Protein AF-A0A485KDG5-F1 (afdb_monomer_lite)

Secondary structure (DSSP, 8-state):
------TTTTHHHHHHHHHHTTEE-HHHHHTTT-----STTSS-------EEHHHHHHHEEEEEEE--SS--SS-EEEEEE------------PPPGGGGGSHHHHHHHHHHHHHHHHHHHH-SSHHHHHHHHHHHHTTS--

Structure (mmCIF, N/CA/C/O backbone):
data_AF-A0A485KDG5-F1
#
_entry.id   AF-A0A485KDG5-F1
#
loop_
_atom_site.group_PDB
_atom_site.id
_atom_site.type_symbol
_atom_site.label_atom_id
_atom_site.label_alt_id
_atom_site.label_comp_id
_atom_site.label_asym_id
_atom_site.label_entity_id
_atom_site.label_seq_id
_atom_site.pdbx_PDB_ins_code
_atom_site.Cartn_x
_atom_site.Cartn_y
_atom_site.Cartn_z
_atom_site.occupancy
_atom_site.B_iso_or_equiv
_atom_site.auth_seq_id
_atom_site.auth_comp_id
_atom_site.auth_asym_id
_atom_site.auth_atom_id
_atom_site.pdbx_PDB_model_num
ATOM 1 N N . MET A 1 1 ? 23.031 12.156 32.352 1.00 35.94 1 MET A N 1
ATOM 2 C CA . MET A 1 1 ? 22.071 11.042 32.225 1.00 35.94 1 MET A CA 1
ATOM 3 C C . MET A 1 1 ? 20.862 11.614 31.519 1.00 35.94 1 MET A C 1
ATOM 5 O O . MET A 1 1 ? 20.135 12.371 32.146 1.00 35.94 1 MET A O 1
ATOM 9 N N . ASP A 1 2 ? 20.724 11.365 30.218 1.00 37.44 2 ASP A N 1
ATOM 10 C CA . ASP A 1 2 ? 19.552 11.824 29.467 1.00 37.44 2 ASP A CA 1
ATOM 11 C C . ASP A 1 2 ? 18.325 11.001 29.878 1.00 37.44 2 ASP A C 1
ATOM 13 O O . ASP A 1 2 ? 18.416 9.768 29.929 1.00 37.44 2 ASP A O 1
ATOM 17 N N . PRO A 1 3 ? 17.190 11.644 30.201 1.00 46.84 3 PRO A N 1
ATOM 18 C CA . PRO A 1 3 ? 15.967 10.933 30.506 1.00 46.84 3 PRO A CA 1
ATOM 19 C C . PRO A 1 3 ? 15.476 10.274 29.221 1.00 46.84 3 PRO A C 1
ATOM 21 O O . PRO A 1 3 ? 15.467 10.881 28.152 1.00 46.84 3 PRO A O 1
ATOM 24 N N . ALA A 1 4 ? 15.100 9.006 29.339 1.00 46.41 4 ALA A N 1
ATOM 25 C CA . ALA A 1 4 ? 14.593 8.184 28.259 1.00 46.41 4 ALA A CA 1
ATOM 26 C C . ALA A 1 4 ? 13.577 8.958 27.406 1.00 46.41 4 ALA A C 1
ATOM 28 O O . ALA A 1 4 ? 12.457 9.226 27.843 1.00 46.41 4 ALA A O 1
ATOM 29 N N . SER A 1 5 ? 13.965 9.288 26.172 1.00 43.19 5 SER A N 1
ATOM 30 C CA . SER A 1 5 ? 13.030 9.674 25.128 1.00 43.19 5 SER A CA 1
ATOM 31 C C . SER A 1 5 ? 12.072 8.500 24.945 1.00 43.19 5 SER A C 1
ATOM 33 O O . SER A 1 5 ? 12.407 7.487 24.326 1.00 43.19 5 SER A O 1
ATOM 35 N N . SER A 1 6 ? 10.901 8.587 25.566 1.00 47.59 6 SER A N 1
ATOM 36 C CA . SER A 1 6 ? 9.846 7.603 25.395 1.00 47.59 6 SER A CA 1
ATOM 37 C C . SER A 1 6 ? 9.444 7.626 23.923 1.00 47.59 6 SER A C 1
ATOM 39 O O . SER A 1 6 ? 8.716 8.506 23.476 1.00 47.59 6 SER A O 1
ATOM 41 N N . HIS A 1 7 ? 9.933 6.663 23.144 1.00 55.53 7 HIS A N 1
ATOM 42 C CA . HIS A 1 7 ? 9.607 6.487 21.724 1.00 55.53 7 HIS A CA 1
ATOM 43 C C . HIS A 1 7 ? 8.125 6.114 21.471 1.00 55.53 7 HIS A C 1
ATOM 45 O O . HIS A 1 7 ? 7.786 5.659 20.383 1.00 55.53 7 HIS A O 1
ATOM 51 N N . HIS A 1 8 ? 7.245 6.279 22.465 1.00 56.59 8 HIS A N 1
ATOM 52 C CA . HIS A 1 8 ? 5.832 5.896 22.423 1.00 56.59 8 HIS A CA 1
ATOM 53 C C . HIS A 1 8 ? 4.867 7.066 22.654 1.00 56.59 8 HIS A C 1
ATOM 55 O O . HIS A 1 8 ? 3.655 6.859 22.582 1.00 56.59 8 HIS A O 1
ATOM 61 N N . THR A 1 9 ? 5.366 8.279 22.910 1.00 67.00 9 THR A N 1
ATOM 62 C CA . THR A 1 9 ? 4.518 9.466 23.079 1.00 67.00 9 THR A CA 1
ATOM 63 C C . THR A 1 9 ? 3.794 9.746 21.756 1.00 67.00 9 THR A C 1
ATOM 65 O O . THR A 1 9 ? 4.433 10.083 20.764 1.00 67.00 9 THR A O 1
ATOM 68 N N . GLY A 1 10 ? 2.481 9.506 21.715 1.00 80.19 10 GLY A N 1
ATOM 69 C CA . GLY A 1 10 ? 1.636 9.642 20.518 1.00 80.19 10 GLY A CA 1
ATOM 70 C C . GLY A 1 10 ? 1.152 8.325 19.899 1.00 80.19 10 GLY A C 1
ATOM 71 O O . GLY A 1 10 ? 0.307 8.350 19.006 1.00 80.19 10 GLY A O 1
ATOM 72 N N . ARG A 1 11 ? 1.614 7.152 20.366 1.00 85.44 11 ARG A N 1
ATOM 73 C CA . ARG A 1 11 ? 1.113 5.863 19.846 1.00 85.44 11 ARG A CA 1
ATOM 74 C C . ARG A 1 11 ? -0.367 5.668 20.162 1.00 85.44 11 ARG A C 1
ATOM 76 O O . ARG A 1 11 ? -1.118 5.274 19.280 1.00 85.44 11 ARG A O 1
ATOM 83 N N . GLU A 1 12 ? -0.771 5.910 21.403 1.00 89.31 12 GLU A N 1
ATOM 84 C CA . GLU A 1 12 ? -2.160 5.721 21.840 1.00 89.31 12 GLU A CA 1
ATOM 85 C C . GLU A 1 12 ? -3.108 6.681 21.120 1.00 89.31 12 GLU A C 1
ATOM 87 O O . GLU A 1 12 ? -4.133 6.253 20.601 1.00 89.31 12 GLU A O 1
ATOM 92 N N . GLU A 1 13 ? -2.715 7.949 20.996 1.00 91.25 13 GLU A N 1
ATOM 93 C CA . GLU A 1 13 ? -3.459 8.972 20.255 1.00 91.25 13 GLU A CA 1
ATOM 94 C C . GLU A 1 13 ? -3.590 8.614 18.772 1.00 91.25 13 GLU A C 1
ATOM 96 O O . GLU A 1 13 ? -4.681 8.684 18.212 1.00 91.25 13 GLU A O 1
ATOM 101 N N . CYS A 1 14 ? -2.501 8.159 18.143 1.00 89.50 14 CYS A N 1
ATOM 102 C CA . CYS A 1 14 ? -2.519 7.691 16.761 1.00 89.50 14 CYS A CA 1
ATOM 103 C C . CYS A 1 14 ? -3.449 6.481 16.593 1.00 89.50 14 CYS A C 1
ATOM 105 O O . CYS A 1 14 ? -4.279 6.466 15.690 1.00 89.50 14 CYS A O 1
ATOM 107 N N . MET A 1 15 ? -3.378 5.494 17.491 1.00 90.44 15 MET A N 1
ATOM 108 C CA . MET A 1 15 ? -4.274 4.334 17.448 1.00 90.44 15 MET A CA 1
ATOM 109 C C . MET A 1 15 ? -5.738 4.739 17.640 1.00 90.44 15 MET A C 1
ATOM 111 O O . MET A 1 15 ? -6.600 4.233 16.926 1.00 90.44 15 MET A O 1
ATOM 115 N N . ALA A 1 16 ? -6.027 5.663 18.558 1.00 92.69 16 ALA A N 1
ATOM 116 C CA . ALA A 1 16 ? -7.372 6.195 18.754 1.00 92.69 16 ALA A CA 1
ATOM 117 C C . ALA A 1 16 ? -7.873 6.928 17.500 1.00 92.69 16 ALA A C 1
ATOM 119 O O . ALA A 1 16 ? -9.010 6.728 17.080 1.00 92.69 16 ALA A O 1
ATOM 120 N N . TRP A 1 17 ? -7.013 7.725 16.863 1.00 94.50 17 TRP A N 1
ATOM 121 C CA . TRP A 1 17 ? -7.332 8.423 15.622 1.00 94.50 17 TRP A CA 1
ATOM 122 C C . TRP A 1 17 ? -7.620 7.455 14.467 1.00 94.50 17 TRP A C 1
ATOM 124 O O . TRP A 1 17 ? -8.650 7.587 13.812 1.00 94.50 17 TRP A O 1
ATOM 134 N N . LEU A 1 18 ? -6.777 6.439 14.262 1.00 93.94 18 LEU A N 1
ATOM 135 C CA . LEU A 1 18 ? -6.994 5.413 13.237 1.00 93.94 18 LEU A CA 1
ATOM 136 C C . LEU A 1 18 ? -8.276 4.609 13.487 1.00 93.94 18 LEU A C 1
ATOM 138 O O . LEU A 1 18 ? -9.025 4.339 12.550 1.00 93.94 18 LEU A O 1
ATOM 142 N N . ASN A 1 19 ? -8.562 4.280 14.748 1.00 93.56 19 ASN A N 1
ATOM 143 C CA . ASN A 1 19 ? -9.790 3.586 15.119 1.00 93.56 19 ASN A CA 1
ATOM 144 C C . ASN A 1 19 ? -11.033 4.448 14.838 1.00 93.56 19 ASN A C 1
ATOM 146 O O . ASN A 1 19 ? -12.021 3.951 14.308 1.00 93.56 19 ASN A O 1
ATOM 150 N N . ASN A 1 20 ? -10.965 5.754 15.113 1.00 95.69 20 ASN A N 1
ATOM 151 C CA . ASN A 1 20 ? -12.044 6.692 14.793 1.00 95.69 20 ASN A CA 1
ATOM 152 C C . ASN A 1 20 ? -12.260 6.863 13.282 1.00 95.69 20 ASN A C 1
ATOM 154 O O . ASN A 1 20 ? -13.383 7.118 12.856 1.00 95.69 20 ASN A O 1
ATOM 158 N N . LEU A 1 21 ? -11.209 6.713 12.470 1.00 95.38 21 LEU A N 1
ATOM 159 C CA . LEU A 1 21 ? -11.324 6.671 11.009 1.00 95.38 21 LEU A CA 1
ATOM 160 C C . LEU A 1 21 ? -11.916 5.349 10.491 1.00 95.38 21 LEU A C 1
ATOM 162 O O . LEU A 1 21 ? -12.248 5.265 9.311 1.00 95.38 21 LEU A O 1
ATOM 166 N N . GLY A 1 22 ? -12.041 4.322 11.340 1.00 95.81 22 GLY A N 1
ATOM 167 C CA . GLY A 1 22 ? -12.549 3.007 10.945 1.00 95.81 22 GLY A CA 1
ATOM 168 C C . GLY A 1 22 ? -11.632 2.280 9.961 1.00 95.81 22 GLY A C 1
ATOM 169 O O . GLY A 1 22 ? -12.108 1.486 9.147 1.00 95.81 22 GLY A O 1
ATOM 170 N N . VAL A 1 23 ? -10.328 2.575 9.997 1.00 97.12 23 VAL A N 1
ATOM 171 C CA . VAL A 1 23 ? -9.337 1.952 9.115 1.00 97.12 23 VAL A CA 1
ATOM 172 C C . VAL A 1 23 ? -8.549 0.871 9.840 1.00 97.12 23 VAL A C 1
ATOM 174 O O . VAL A 1 23 ? -8.232 0.975 11.025 1.00 97.12 23 VAL A O 1
ATOM 177 N N . VAL A 1 24 ? -8.193 -0.168 9.098 1.00 96.12 24 VAL A N 1
ATOM 178 C CA . VAL A 1 24 ? -7.437 -1.319 9.580 1.00 96.12 24 VAL A CA 1
ATOM 179 C C . VAL A 1 24 ? -6.169 -1.514 8.762 1.00 96.12 24 VAL A C 1
ATOM 181 O O . VAL A 1 24 ? -6.050 -1.012 7.649 1.00 96.12 24 VAL A O 1
ATOM 184 N N . ASP A 1 25 ? -5.217 -2.260 9.320 1.00 96.38 25 ASP A N 1
ATOM 185 C CA . ASP A 1 25 ? -4.007 -2.720 8.634 1.00 96.38 25 ASP A CA 1
ATOM 186 C C . ASP A 1 25 ? -4.241 -4.147 8.097 1.00 96.38 25 ASP A C 1
ATOM 188 O O . ASP A 1 25 ? -4.179 -5.104 8.883 1.00 96.38 25 ASP A O 1
ATOM 192 N N . PRO A 1 26 ? -4.499 -4.324 6.783 1.00 96.81 26 PRO A N 1
ATOM 193 C CA . PRO A 1 26 ? -4.774 -5.633 6.193 1.00 96.81 26 PRO A CA 1
ATOM 194 C C . PRO A 1 26 ? -3.637 -6.627 6.404 1.00 96.81 26 PRO A C 1
ATOM 196 O O . PRO A 1 26 ? -3.879 -7.805 6.668 1.00 96.81 26 PRO A O 1
ATOM 199 N N . TRP A 1 27 ? -2.387 -6.154 6.325 1.00 97.44 27 TRP A N 1
ATOM 200 C CA . TRP A 1 27 ? -1.226 -7.022 6.466 1.00 97.44 27 TRP A CA 1
ATOM 201 C C . TRP A 1 27 ? -1.146 -7.593 7.874 1.00 97.44 27 TRP A C 1
ATOM 203 O O . TRP A 1 27 ? -0.927 -8.790 8.022 1.00 97.44 27 TRP A O 1
ATOM 213 N N . ARG A 1 28 ? -1.368 -6.772 8.912 1.00 96.31 28 ARG A N 1
ATOM 214 C CA . ARG A 1 28 ? -1.357 -7.253 10.304 1.00 96.31 28 ARG A CA 1
ATOM 215 C C . ARG A 1 28 ? -2.519 -8.195 10.597 1.00 96.31 28 ARG A C 1
ATOM 217 O O . ARG A 1 28 ? -2.334 -9.117 11.383 1.00 96.31 28 ARG A O 1
ATOM 224 N N . ILE A 1 29 ? -3.690 -7.980 10.000 1.00 94.88 29 ILE A N 1
ATOM 225 C CA . ILE A 1 29 ? -4.826 -8.897 10.170 1.00 94.88 29 ILE A CA 1
ATOM 226 C C . ILE A 1 29 ? -4.485 -10.275 9.593 1.00 94.88 29 ILE A C 1
ATOM 228 O O . ILE A 1 29 ? -4.662 -11.279 10.280 1.00 94.88 29 ILE A O 1
ATOM 232 N N . HIS A 1 30 ? -3.950 -10.325 8.370 1.00 95.25 30 HIS A N 1
ATOM 233 C CA . HIS A 1 30 ? -3.584 -11.585 7.718 1.00 95.25 30 HIS A CA 1
ATOM 234 C C . HIS A 1 30 ? -2.357 -12.244 8.383 1.00 95.25 30 HIS A C 1
ATOM 236 O O . HIS A 1 30 ? -2.352 -13.445 8.633 1.00 95.25 30 HIS A O 1
ATOM 242 N N . HIS A 1 31 ? -1.357 -11.454 8.779 1.00 95.38 31 HIS A N 1
ATOM 243 C CA . HIS A 1 31 ? -0.084 -11.911 9.345 1.00 95.38 31 HIS A CA 1
ATOM 244 C C . HIS A 1 31 ? 0.047 -11.511 10.823 1.00 95.38 31 HIS A C 1
ATOM 246 O O . HIS A 1 31 ? 0.953 -10.774 11.229 1.00 95.38 31 HIS A O 1
ATOM 252 N N . SER A 1 32 ? -0.895 -11.969 11.653 1.00 95.19 32 SER A N 1
ATOM 253 C CA . SER A 1 32 ? -1.033 -11.496 13.041 1.00 95.19 32 SER A CA 1
ATOM 254 C C . SER A 1 32 ? 0.231 -11.664 13.890 1.00 95.19 32 SER A C 1
ATOM 256 O O . SER A 1 32 ? 0.558 -10.765 14.668 1.00 95.19 32 SER A O 1
ATOM 258 N N . GLN A 1 33 ? 0.980 -12.750 13.687 1.00 95.50 33 GLN A N 1
ATOM 259 C CA . GLN A 1 33 ? 2.172 -13.088 14.474 1.00 95.50 33 GLN A CA 1
ATOM 260 C C . GLN A 1 33 ? 3.491 -12.705 13.798 1.00 95.50 33 GLN A C 1
ATOM 262 O O . GLN A 1 33 ? 4.538 -12.696 14.450 1.00 95.50 33 GLN A O 1
ATOM 267 N N . ASP A 1 34 ? 3.459 -12.341 12.518 1.00 94.81 34 ASP A N 1
ATOM 268 C CA . ASP A 1 34 ? 4.691 -12.153 11.767 1.00 94.81 34 ASP A CA 1
ATOM 269 C C . ASP A 1 34 ? 5.306 -10.781 12.033 1.00 94.81 34 ASP A C 1
ATOM 271 O O . ASP A 1 34 ? 4.642 -9.773 12.327 1.00 94.81 34 ASP A O 1
ATOM 275 N N . ARG A 1 35 ? 6.630 -10.734 11.902 1.00 93.56 35 ARG A N 1
ATOM 276 C CA . ARG A 1 35 ? 7.402 -9.496 11.946 1.00 93.56 35 ARG A CA 1
ATOM 277 C C . ARG A 1 35 ? 7.923 -9.194 10.555 1.00 93.56 35 ARG A C 1
ATOM 279 O O . ARG A 1 35 ? 8.594 -10.016 9.945 1.00 93.56 35 ARG A O 1
ATOM 286 N N . VAL A 1 36 ? 7.653 -7.980 10.100 1.00 94.50 36 VAL A N 1
ATOM 287 C CA . VAL A 1 36 ? 8.210 -7.419 8.873 1.00 94.50 36 VAL A CA 1
ATOM 288 C C . VAL A 1 36 ? 8.792 -6.052 9.191 1.00 94.50 36 VAL A C 1
ATOM 290 O O . VAL A 1 36 ? 8.267 -5.335 10.045 1.00 94.50 36 VAL A O 1
ATOM 293 N N . PHE A 1 37 ? 9.890 -5.702 8.530 1.00 94.50 37 PHE A N 1
ATOM 294 C CA . PHE A 1 37 ? 10.580 -4.435 8.726 1.00 94.50 37 PHE A CA 1
ATOM 295 C C . PHE A 1 37 ? 10.745 -3.756 7.378 1.00 94.50 37 PHE A C 1
ATOM 297 O O . PHE A 1 37 ? 11.504 -4.225 6.536 1.00 94.50 37 PHE A O 1
ATOM 304 N N . SER A 1 38 ? 10.033 -2.653 7.183 1.00 93.88 38 SER A N 1
ATOM 305 C CA . SER A 1 38 ? 10.038 -1.922 5.919 1.00 93.88 38 SER A CA 1
ATOM 306 C C . SER A 1 38 ? 11.050 -0.774 5.892 1.00 93.88 38 SER A C 1
ATOM 308 O O . SER A 1 38 ? 11.383 -0.294 4.820 1.00 93.88 38 SER A O 1
ATOM 310 N N . SER A 1 39 ? 11.583 -0.374 7.053 1.00 92.19 39 SER A N 1
ATOM 311 C CA . SER A 1 39 ? 12.579 0.698 7.176 1.00 92.19 39 SER A CA 1
ATOM 312 C C . SER A 1 39 ? 13.939 0.350 6.535 1.00 92.19 39 SER A C 1
ATOM 314 O O . SER A 1 39 ? 14.323 -0.825 6.582 1.00 92.19 39 SER A O 1
ATOM 316 N N . PRO A 1 40 ? 14.765 1.347 6.157 1.00 87.38 40 PRO A N 1
ATOM 317 C CA . PRO A 1 40 ? 16.089 1.131 5.550 1.00 87.38 40 PRO A CA 1
ATOM 318 C C . PRO A 1 40 ? 17.052 0.298 6.366 1.00 87.38 40 PRO A C 1
ATOM 320 O O . PRO A 1 40 ? 17.820 -0.500 5.837 1.00 87.38 40 PRO A O 1
ATOM 323 N N . LYS A 1 41 ? 16.985 0.442 7.686 1.00 86.50 41 LYS A N 1
ATOM 324 C CA . LYS A 1 41 ? 17.854 -0.289 8.611 1.00 86.50 41 LYS A CA 1
ATOM 325 C C . LYS A 1 41 ? 17.248 -1.616 9.071 1.00 86.50 41 LYS A C 1
ATOM 327 O O . LYS A 1 41 ? 17.771 -2.218 10.001 1.00 86.50 41 LYS A O 1
ATOM 332 N N . GLY A 1 42 ? 16.120 -2.035 8.488 1.00 84.44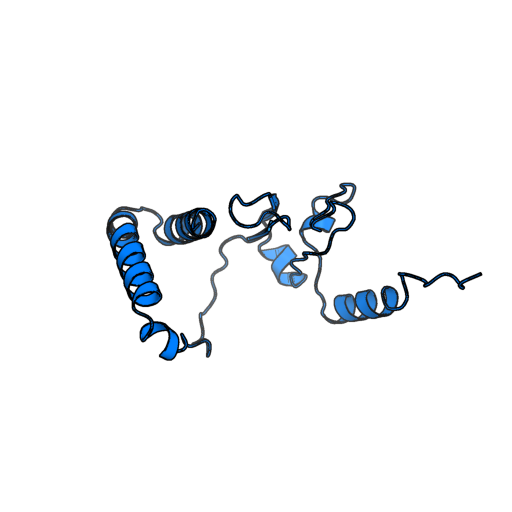 42 GLY A N 1
ATOM 333 C CA . GLY A 1 42 ? 15.433 -3.282 8.836 1.00 84.44 42 GLY A CA 1
ATOM 334 C C . GLY A 1 42 ? 15.005 -3.365 10.303 1.00 84.44 42 GLY A C 1
ATOM 335 O O . GLY A 1 42 ? 14.920 -4.457 10.850 1.00 84.44 42 GLY A O 1
ATOM 336 N N . LYS A 1 43 ? 14.774 -2.220 10.959 1.00 88.88 43 LYS A N 1
ATOM 337 C CA . LYS A 1 43 ? 14.497 -2.156 12.401 1.00 88.88 43 LYS A CA 1
ATOM 338 C C . LYS A 1 43 ? 13.017 -1.968 12.718 1.00 88.88 43 LYS A C 1
ATOM 340 O O . LYS A 1 43 ? 12.540 -2.465 13.735 1.00 88.88 43 LYS A O 1
ATOM 345 N N . TYR A 1 44 ? 12.293 -1.251 11.863 1.00 90.06 44 TYR A N 1
ATOM 346 C CA . TYR A 1 44 ? 10.898 -0.891 12.095 1.00 90.06 44 TYR A CA 1
ATOM 347 C C . TYR A 1 44 ? 10.042 -1.158 10.858 1.00 90.06 44 TYR A C 1
ATOM 349 O O . TYR A 1 44 ? 10.528 -1.147 9.726 1.00 90.06 44 TYR A O 1
ATOM 357 N N . ARG A 1 45 ? 8.746 -1.370 11.086 1.00 94.19 45 ARG A N 1
ATOM 358 C CA . ARG A 1 45 ? 7.716 -1.308 10.049 1.00 94.19 45 ARG A CA 1
ATOM 359 C C . ARG A 1 45 ? 7.154 0.104 10.024 1.00 94.19 45 ARG A C 1
ATOM 361 O O . ARG A 1 45 ? 6.536 0.516 11.006 1.00 94.19 45 ARG A O 1
ATOM 368 N N . LEU A 1 46 ? 7.420 0.828 8.948 1.00 92.19 46 LEU A N 1
ATOM 369 C CA . LEU A 1 46 ? 7.073 2.242 8.790 1.00 92.19 46 LEU A CA 1
ATOM 370 C C . LEU A 1 46 ? 6.068 2.478 7.661 1.00 92.19 46 LEU A C 1
ATOM 372 O O . LEU A 1 46 ? 5.351 3.469 7.693 1.00 92.19 46 LEU A O 1
ATOM 376 N N . ASP A 1 47 ? 5.987 1.556 6.707 1.00 94.19 47 ASP A N 1
ATOM 377 C CA . ASP A 1 47 ? 5.211 1.718 5.484 1.00 94.19 47 ASP A CA 1
ATOM 378 C C . ASP A 1 47 ? 3.912 0.924 5.622 1.00 94.19 47 ASP A C 1
ATOM 380 O O . ASP A 1 47 ? 3.929 -0.307 5.628 1.00 94.19 47 ASP A O 1
ATOM 384 N N . TYR A 1 48 ? 2.788 1.619 5.790 1.00 94.94 48 TYR A N 1
ATOM 385 C CA . TYR A 1 48 ? 1.469 1.026 6.020 1.00 94.94 48 TYR A CA 1
ATOM 386 C C . TYR A 1 48 ? 0.528 1.387 4.875 1.00 94.94 48 TYR A C 1
ATOM 388 O O . TYR A 1 48 ? 0.549 2.504 4.371 1.00 94.94 48 TYR A O 1
ATOM 396 N N . ILE A 1 49 ? -0.330 0.442 4.500 1.00 96.69 49 ILE A N 1
ATOM 397 C CA . ILE A 1 49 ? -1.525 0.708 3.698 1.00 96.69 49 ILE A CA 1
ATOM 398 C C . ILE A 1 49 ? -2.687 0.402 4.626 1.00 96.69 49 ILE A C 1
ATOM 400 O O . ILE A 1 49 ? -2.821 -0.734 5.078 1.00 96.69 49 ILE A O 1
ATOM 404 N N . LEU A 1 50 ? -3.467 1.428 4.951 1.00 96.81 50 LEU A N 1
ATOM 405 C CA . LEU A 1 50 ? -4.649 1.297 5.789 1.00 96.81 50 LEU A CA 1
ATOM 406 C C . LEU A 1 50 ? -5.886 1.325 4.899 1.00 96.81 50 LEU A C 1
ATOM 408 O O . LEU A 1 50 ? -5.944 2.092 3.939 1.00 96.81 50 LEU A O 1
ATOM 412 N N . VAL A 1 51 ? -6.849 0.468 5.209 1.00 95.62 51 VAL A N 1
ATOM 413 C CA . VAL A 1 51 ? -8.063 0.266 4.410 1.00 95.62 51 VAL A CA 1
ATOM 414 C C . VAL A 1 51 ? -9.260 0.396 5.336 1.00 95.62 51 VAL A C 1
ATOM 416 O O . VAL A 1 51 ? -9.175 -0.036 6.484 1.00 95.62 51 VAL A O 1
ATOM 419 N N . ASP A 1 52 ? -10.361 0.989 4.879 1.00 95.50 52 ASP A N 1
ATOM 420 C CA . ASP A 1 52 ? -11.581 1.021 5.682 1.00 95.50 52 ASP A CA 1
ATOM 421 C C . ASP A 1 52 ? -12.091 -0.402 5.958 1.00 95.50 52 ASP A C 1
ATOM 423 O O . ASP A 1 52 ? -11.979 -1.315 5.134 1.00 95.50 52 ASP A O 1
ATOM 427 N N . GLU A 1 53 ? -12.627 -0.611 7.157 1.00 94.62 53 GLU A N 1
ATOM 428 C CA . GLU A 1 53 ? -13.077 -1.927 7.608 1.00 94.62 53 GLU A CA 1
ATOM 429 C C . GLU A 1 53 ? -14.148 -2.557 6.682 1.00 94.62 53 GLU A C 1
ATOM 431 O O . GLU A 1 53 ? -14.042 -3.756 6.386 1.00 94.62 53 GLU A O 1
ATOM 436 N N . PRO A 1 54 ? -15.158 -1.817 6.168 1.00 94.06 54 PRO A N 1
ATOM 437 C CA . PRO A 1 54 ? -16.095 -2.356 5.182 1.00 94.06 54 PRO A CA 1
ATOM 438 C C . PRO A 1 54 ? -15.429 -2.855 3.892 1.00 94.06 54 PRO A C 1
ATOM 440 O O . PRO A 1 54 ? -15.709 -3.979 3.469 1.00 94.06 54 PRO A O 1
ATOM 443 N N . LEU A 1 55 ? -14.537 -2.069 3.286 1.00 92.69 55 LEU A N 1
ATOM 444 C CA . LEU A 1 55 ? -13.832 -2.429 2.055 1.00 92.69 55 LEU A CA 1
ATOM 445 C C . LEU A 1 55 ? -12.911 -3.627 2.262 1.00 92.69 55 LEU A C 1
ATOM 447 O O . LEU A 1 55 ? -12.876 -4.522 1.411 1.00 92.69 55 LEU A O 1
ATOM 451 N N . MET A 1 56 ? -12.219 -3.678 3.404 1.00 94.19 56 MET A N 1
ATOM 452 C CA . MET A 1 56 ? -11.407 -4.825 3.805 1.00 94.19 56 MET A CA 1
ATOM 453 C C . MET A 1 56 ? -12.256 -6.101 3.825 1.00 94.19 56 MET A C 1
ATOM 455 O O . MET A 1 56 ? -11.903 -7.085 3.182 1.00 94.19 56 MET A O 1
ATOM 459 N N . ARG A 1 57 ? -13.413 -6.092 4.499 1.00 93.31 57 ARG A N 1
ATOM 460 C CA . ARG A 1 57 ? -14.297 -7.270 4.547 1.00 93.31 57 ARG A CA 1
ATOM 461 C C . ARG A 1 57 ? -14.853 -7.671 3.185 1.00 93.31 57 ARG A C 1
ATOM 463 O O . ARG A 1 57 ? -15.039 -8.858 2.942 1.00 93.31 57 ARG A O 1
ATOM 470 N N . ALA A 1 58 ? -15.175 -6.697 2.339 1.00 93.00 58 ALA A N 1
ATOM 471 C CA . ALA A 1 58 ? -15.872 -6.951 1.083 1.00 93.00 58 ALA A CA 1
ATOM 472 C C . ALA A 1 58 ? -14.944 -7.394 -0.053 1.00 93.00 58 ALA A C 1
ATOM 474 O O . ALA A 1 58 ? -15.374 -8.141 -0.927 1.00 93.00 58 ALA A O 1
ATOM 475 N N . SER A 1 59 ? -13.703 -6.904 -0.073 1.00 93.50 59 SER A N 1
ATOM 476 C CA . SER A 1 59 ? -12.854 -6.990 -1.264 1.00 93.50 59 SER A CA 1
ATOM 477 C C . SER A 1 59 ? -11.427 -7.447 -0.996 1.00 93.50 59 SER A C 1
ATOM 479 O O . SER A 1 59 ? -10.684 -7.643 -1.948 1.00 93.50 59 SER A O 1
ATOM 481 N N . TYR A 1 60 ? -10.991 -7.628 0.249 1.00 95.56 60 TYR A N 1
ATOM 482 C CA . TYR A 1 60 ? -9.613 -8.043 0.494 1.00 95.56 60 TYR A CA 1
ATOM 483 C C . TYR A 1 60 ? -9.280 -9.393 -0.154 1.00 95.56 60 TYR A C 1
ATOM 485 O O . TYR A 1 60 ? -10.021 -10.364 -0.014 1.00 95.56 60 TYR A O 1
ATOM 493 N N . HIS A 1 61 ? -8.135 -9.453 -0.835 1.00 94.75 61 HIS A N 1
ATOM 494 C CA . HIS A 1 61 ? -7.578 -10.694 -1.364 1.00 94.75 61 HIS A CA 1
ATOM 495 C C . HIS A 1 61 ? -6.248 -11.044 -0.694 1.00 94.75 61 HIS A C 1
ATOM 497 O O . HIS A 1 61 ? -6.088 -12.163 -0.218 1.00 94.75 61 HIS A O 1
ATOM 503 N N . ASP A 1 62 ? -5.286 -10.114 -0.679 1.00 95.88 62 ASP A N 1
ATOM 504 C CA . ASP A 1 62 ? -3.948 -10.377 -0.138 1.00 95.88 62 ASP A CA 1
ATOM 505 C C . ASP A 1 62 ? -3.203 -9.091 0.267 1.00 95.88 62 ASP A C 1
ATOM 507 O O . ASP A 1 62 ? -3.543 -7.998 -0.183 1.00 95.88 62 ASP A O 1
ATOM 511 N N . ALA A 1 63 ? -2.177 -9.204 1.114 1.00 96.69 63 ALA A N 1
ATOM 512 C CA . ALA A 1 63 ? -1.268 -8.115 1.457 1.00 96.69 63 ALA A CA 1
ATOM 513 C C . ALA A 1 63 ? 0.151 -8.639 1.672 1.00 96.69 63 ALA A C 1
ATOM 515 O O . ALA A 1 63 ? 0.356 -9.614 2.387 1.00 96.69 63 ALA A O 1
ATOM 516 N N . SER A 1 64 ? 1.148 -7.950 1.124 1.00 95.69 64 SER A N 1
ATOM 517 C CA . SER A 1 64 ? 2.534 -8.419 1.158 1.00 95.69 64 SER A CA 1
ATOM 518 C C . SER A 1 64 ? 3.538 -7.271 1.171 1.00 95.69 64 SER A C 1
ATOM 520 O O . SER A 1 64 ? 3.261 -6.178 0.673 1.00 95.69 64 SER A O 1
ATOM 522 N N . TYR A 1 65 ? 4.726 -7.544 1.710 1.00 95.75 65 TYR A N 1
ATOM 523 C CA . TYR A 1 65 ? 5.895 -6.686 1.538 1.00 95.75 65 TYR A CA 1
ATOM 524 C C . TYR A 1 65 ? 6.905 -7.365 0.620 1.00 95.75 65 TYR A C 1
ATOM 526 O O . TYR A 1 65 ? 7.154 -8.564 0.743 1.00 95.75 65 TYR A O 1
ATOM 534 N N . PHE A 1 66 ? 7.539 -6.592 -0.255 1.00 92.81 66 PHE A N 1
ATOM 535 C CA . PHE A 1 66 ? 8.557 -7.084 -1.179 1.00 92.81 66 PHE A CA 1
ATOM 536 C C . PHE A 1 66 ? 9.675 -6.055 -1.372 1.00 92.81 66 PHE A C 1
ATOM 538 O O . PHE A 1 66 ? 9.561 -4.899 -0.964 1.00 92.81 66 PHE A O 1
ATOM 545 N N . ARG A 1 67 ? 10.793 -6.481 -1.966 1.00 89.69 67 ARG A N 1
ATOM 546 C CA . ARG A 1 67 ? 11.891 -5.581 -2.343 1.00 89.69 67 ARG A CA 1
ATOM 547 C C . ARG A 1 67 ? 11.770 -5.217 -3.816 1.00 89.69 67 ARG A C 1
ATOM 549 O O . ARG A 1 67 ? 11.601 -6.111 -4.642 1.00 89.69 67 ARG A O 1
ATOM 556 N N . SER A 1 68 ? 11.880 -3.928 -4.116 1.00 87.06 68 SER A N 1
ATOM 557 C CA . SER A 1 68 ? 12.071 -3.438 -5.481 1.00 87.06 68 SER A CA 1
ATOM 558 C C . SER A 1 68 ? 13.567 -3.358 -5.795 1.00 87.06 68 SER A C 1
ATOM 560 O O . SER A 1 68 ? 14.388 -3.218 -4.885 1.00 87.06 68 SER A O 1
ATOM 562 N N . VAL A 1 69 ? 13.921 -3.469 -7.075 1.00 83.12 69 VAL A N 1
ATOM 563 C CA . VAL A 1 69 ? 15.299 -3.260 -7.547 1.00 83.12 69 VAL A CA 1
ATOM 564 C C . VAL A 1 69 ? 15.673 -1.777 -7.435 1.00 83.12 69 VAL A C 1
ATOM 566 O O . VAL A 1 69 ? 16.797 -1.456 -7.035 1.00 83.12 69 VAL A O 1
ATOM 569 N N . ASP A 1 70 ? 14.697 -0.902 -7.674 1.00 82.00 70 ASP A N 1
ATOM 570 C CA . ASP A 1 70 ? 14.875 0.552 -7.710 1.00 82.00 70 ASP A CA 1
ATOM 571 C C . ASP A 1 70 ? 14.838 1.166 -6.302 1.00 82.00 70 ASP A C 1
ATOM 573 O O . ASP A 1 70 ? 15.630 2.041 -5.954 1.00 82.00 70 ASP A O 1
ATOM 577 N N . ILE A 1 71 ? 13.957 0.660 -5.432 1.00 82.12 71 ILE A N 1
ATOM 578 C CA . ILE A 1 71 ? 13.791 1.172 -4.063 1.00 82.12 71 ILE A CA 1
ATOM 579 C C . ILE A 1 71 ? 14.580 0.291 -3.095 1.00 82.12 71 ILE A C 1
ATOM 581 O O . ILE A 1 71 ? 14.085 -0.713 -2.583 1.00 82.12 71 ILE A O 1
ATOM 585 N N . LYS A 1 72 ? 15.829 0.680 -2.830 1.00 82.12 72 LYS A N 1
ATOM 586 C CA . LYS A 1 72 ? 16.745 -0.089 -1.964 1.00 82.12 72 LYS A CA 1
ATOM 587 C C . LYS A 1 72 ? 16.566 0.193 -0.479 1.00 82.12 72 LYS A C 1
ATOM 589 O O . LYS A 1 72 ? 16.822 -0.678 0.354 1.00 82.12 72 LYS A O 1
ATOM 594 N N . GLU A 1 73 ? 16.145 1.408 -0.150 1.00 87.19 73 GLU A N 1
ATOM 595 C CA . GLU A 1 73 ? 16.061 1.874 1.230 1.00 87.19 73 GLU A CA 1
ATOM 596 C C . GLU A 1 73 ? 14.767 1.454 1.925 1.00 87.19 73 GLU A C 1
ATOM 598 O O . GLU A 1 73 ? 14.707 1.488 3.137 1.00 87.19 73 GLU A O 1
ATOM 603 N N . HIS A 1 74 ? 13.722 1.031 1.224 1.00 91.81 74 HIS A N 1
ATOM 604 C CA . HIS A 1 74 ? 12.479 0.612 1.875 1.00 91.81 74 HIS A CA 1
ATOM 605 C C . HIS A 1 74 ? 11.956 -0.685 1.266 1.00 91.81 74 HIS A C 1
ATOM 607 O O . HIS A 1 74 ? 12.227 -0.995 0.108 1.00 91.81 74 HIS A O 1
ATOM 613 N N . MET A 1 75 ? 11.195 -1.459 2.044 1.00 92.81 75 MET A N 1
ATOM 614 C CA . MET A 1 75 ? 10.350 -2.495 1.445 1.00 92.81 75 MET A CA 1
ATOM 615 C C . MET A 1 75 ? 9.102 -1.846 0.857 1.00 92.81 75 MET A C 1
ATOM 617 O O . MET A 1 75 ? 8.455 -1.027 1.506 1.00 92.81 75 MET A O 1
ATOM 621 N N . CYS A 1 76 ? 8.722 -2.274 -0.339 1.00 93.38 76 CYS A N 1
ATOM 622 C CA . CYS A 1 76 ? 7.448 -1.916 -0.932 1.00 93.38 76 CYS A CA 1
ATOM 623 C C . CYS A 1 76 ? 6.330 -2.689 -0.227 1.00 93.38 76 CYS A C 1
ATOM 625 O O . CYS A 1 76 ? 6.475 -3.883 0.042 1.00 93.38 76 CYS A O 1
ATOM 627 N N . HIS A 1 77 ? 5.218 -2.014 0.057 1.00 95.75 77 HIS A N 1
ATOM 628 C CA . HIS A 1 77 ? 4.017 -2.617 0.626 1.00 95.75 77 HIS A CA 1
ATOM 629 C C . HIS A 1 77 ? 2.915 -2.651 -0.431 1.00 95.75 77 HIS A C 1
ATOM 631 O O . HIS A 1 77 ? 2.710 -1.671 -1.144 1.00 95.75 77 HIS A O 1
ATOM 637 N N . MET A 1 78 ? 2.203 -3.770 -0.531 1.00 95.75 78 MET A N 1
ATOM 638 C CA . MET A 1 78 ? 1.115 -3.954 -1.484 1.00 95.75 78 MET A CA 1
ATOM 639 C C . MET A 1 78 ? -0.085 -4.595 -0.804 1.00 95.75 78 MET A C 1
ATOM 641 O O . MET A 1 78 ? 0.059 -5.564 -0.061 1.00 95.75 78 MET A O 1
ATOM 645 N N . VAL A 1 79 ? -1.271 -4.088 -1.135 1.00 96.00 79 VAL A N 1
ATOM 646 C CA . VAL A 1 79 ? -2.563 -4.693 -0.807 1.00 96.00 79 VAL A CA 1
ATOM 647 C C . VAL A 1 79 ? -3.291 -4.969 -2.115 1.00 96.00 79 VAL A C 1
ATOM 649 O O . VAL A 1 79 ? -3.425 -4.086 -2.960 1.00 96.00 79 VAL A O 1
ATOM 652 N N . THR A 1 80 ? -3.750 -6.202 -2.280 1.00 94.50 80 THR A N 1
ATOM 653 C CA . THR A 1 80 ? -4.552 -6.637 -3.420 1.00 94.50 80 THR A CA 1
ATOM 654 C C . THR A 1 80 ? -6.008 -6.710 -2.991 1.00 94.50 80 THR A C 1
ATOM 656 O O . THR A 1 80 ? -6.350 -7.434 -2.053 1.00 94.50 80 THR A O 1
ATOM 659 N N . LEU A 1 81 ? -6.860 -5.977 -3.705 1.00 92.94 81 LEU A N 1
ATOM 660 C CA . LEU A 1 81 ? -8.309 -6.019 -3.553 1.00 92.94 81 LEU A CA 1
ATOM 661 C C . LEU A 1 81 ? -8.935 -6.702 -4.774 1.00 92.94 81 LEU A C 1
ATOM 663 O O . LEU A 1 81 ? -8.469 -6.551 -5.905 1.00 92.94 81 LEU A O 1
ATOM 667 N N . GLN A 1 82 ? -10.005 -7.449 -4.546 1.00 90.50 82 GLN A N 1
ATOM 668 C CA . GLN A 1 82 ? -10.866 -8.004 -5.572 1.00 90.50 82 GLN A CA 1
ATOM 669 C C . GLN A 1 82 ? -11.589 -6.875 -6.306 1.00 90.50 82 GLN A C 1
ATOM 671 O O . GLN A 1 82 ? -12.021 -5.880 -5.715 1.00 90.50 82 GLN A O 1
ATOM 676 N N . ALA A 1 83 ? -11.733 -7.044 -7.619 1.00 80.88 83 ALA A N 1
ATOM 677 C CA . ALA A 1 83 ? -12.408 -6.072 -8.461 1.00 80.88 83 ALA A CA 1
ATOM 678 C C . ALA A 1 83 ? -13.876 -5.943 -8.036 1.00 80.88 83 ALA A C 1
ATOM 680 O O . ALA A 1 83 ? -14.679 -6.848 -8.254 1.00 80.88 83 ALA A O 1
ATOM 681 N N . THR A 1 84 ? -14.217 -4.798 -7.451 1.00 77.12 84 THR A N 1
ATOM 682 C CA . THR A 1 84 ? -15.593 -4.464 -7.083 1.00 77.12 84 THR A CA 1
ATOM 683 C C . THR A 1 84 ? -16.131 -3.448 -8.093 1.00 77.12 84 THR A C 1
ATOM 685 O O . THR A 1 84 ? -15.440 -2.458 -8.371 1.00 77.12 84 THR A O 1
ATOM 688 N N . PRO A 1 85 ? -17.325 -3.663 -8.679 1.00 75.38 85 PRO A N 1
ATOM 689 C CA . PRO A 1 85 ? -17.949 -2.681 -9.556 1.00 75.38 85 PRO A CA 1
ATOM 690 C C . PRO A 1 85 ? -18.125 -1.360 -8.807 1.00 75.38 85 PRO A C 1
ATOM 692 O O . PRO A 1 85 ? -18.743 -1.326 -7.746 1.00 75.38 85 PRO A O 1
ATOM 695 N N . HIS A 1 86 ? -17.581 -0.278 -9.351 1.00 69.50 86 HIS A N 1
ATOM 696 C CA . HIS A 1 86 ? -17.740 1.058 -8.792 1.00 69.50 86 HIS A CA 1
ATOM 697 C C . HIS A 1 86 ? -17.991 2.054 -9.917 1.00 69.50 86 HIS A C 1
ATOM 699 O O . HIS A 1 86 ? -17.445 1.938 -11.017 1.00 69.50 86 HIS A O 1
ATOM 705 N N . THR A 1 87 ? -18.838 3.039 -9.646 1.00 70.81 87 THR A N 1
ATOM 706 C CA . THR A 1 87 ? -19.033 4.175 -10.540 1.00 70.81 87 THR A CA 1
ATOM 707 C C . THR A 1 87 ? -17.841 5.106 -10.389 1.00 70.81 87 THR A C 1
ATOM 709 O O . THR A 1 87 ? -17.626 5.683 -9.325 1.00 70.81 87 THR A O 1
ATOM 712 N N . THR A 1 88 ? -17.042 5.245 -11.442 1.00 67.69 88 THR A N 1
ATOM 713 C CA . THR A 1 88 ? -15.962 6.230 -11.463 1.00 67.69 88 THR A CA 1
ATOM 714 C C . THR A 1 88 ? -16.557 7.611 -11.686 1.00 67.69 88 THR A C 1
ATOM 716 O O . THR A 1 88 ? -17.038 7.916 -12.779 1.00 67.69 88 THR A O 1
ATOM 719 N N . GLU A 1 89 ? -16.515 8.456 -10.665 1.00 72.62 89 GLU A N 1
ATOM 720 C CA . GLU A 1 89 ? -16.710 9.889 -10.851 1.00 72.62 89 GLU A CA 1
ATOM 721 C C . GLU A 1 89 ? -15.426 10.534 -11.382 1.00 72.62 89 GLU A C 1
ATOM 723 O O . GLU A 1 89 ? -14.331 9.968 -11.315 1.00 72.62 89 GLU A O 1
ATOM 728 N N . ARG A 1 90 ? -15.556 11.728 -11.963 1.00 68.62 90 ARG A N 1
ATOM 729 C CA . ARG A 1 90 ? -14.425 12.443 -12.553 1.00 68.62 90 ARG A CA 1
ATOM 730 C C . ARG A 1 90 ? -13.483 12.890 -11.433 1.00 68.62 90 ARG A C 1
ATOM 732 O O . ARG A 1 90 ? -13.814 13.7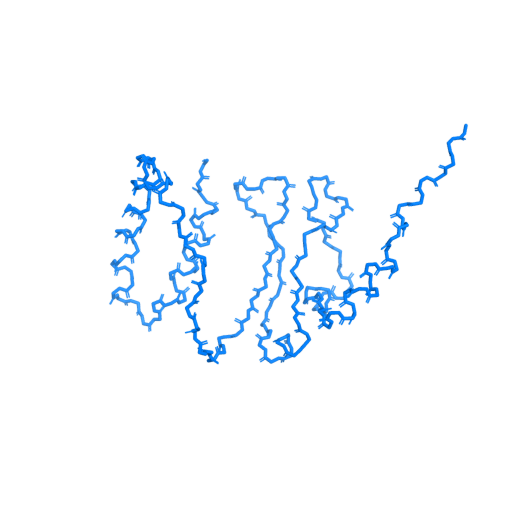91 -10.669 1.00 68.62 90 ARG A O 1
ATOM 739 N N . SER A 1 91 ? -12.310 12.273 -11.336 1.00 64.62 91 SER A N 1
ATOM 740 C CA . SER A 1 91 ? -11.285 12.678 -10.377 1.00 64.62 91 SER A CA 1
ATOM 741 C C . SER A 1 91 ? -10.670 14.026 -10.776 1.00 64.62 91 SER A C 1
ATOM 743 O O . SER A 1 91 ? -10.438 14.311 -11.951 1.00 64.62 91 SER A O 1
ATOM 745 N N . TYR A 1 92 ? -10.416 14.879 -9.779 1.00 67.44 92 TYR A N 1
ATOM 746 C CA . TYR A 1 92 ? -9.795 16.196 -9.974 1.00 67.44 92 TYR A CA 1
ATOM 747 C C . TYR A 1 92 ? -8.277 16.114 -10.218 1.00 67.44 92 TYR A C 1
ATOM 749 O O . TYR A 1 92 ? -7.660 17.105 -10.599 1.00 67.44 92 TYR A O 1
ATOM 757 N N . TRP A 1 93 ? -7.661 14.942 -10.026 1.00 62.16 93 TRP A N 1
ATOM 758 C CA . TRP A 1 93 ? -6.237 14.738 -10.284 1.00 62.16 93 TRP A CA 1
ATOM 759 C C . TRP A 1 93 ? -5.942 14.873 -11.776 1.00 62.16 93 TRP A C 1
ATOM 761 O O . TRP A 1 93 ? -6.186 13.971 -12.575 1.00 62.16 93 TRP A O 1
ATOM 771 N N . GLN A 1 94 ? -5.427 16.040 -12.140 1.00 71.00 94 GLN A N 1
ATOM 772 C CA . GLN A 1 94 ? -4.964 16.351 -13.481 1.00 71.00 94 GLN A CA 1
ATOM 773 C C . GLN A 1 94 ? -3.448 16.186 -13.523 1.00 71.00 94 GLN A C 1
ATOM 775 O O . GLN A 1 94 ? -2.750 16.601 -12.600 1.00 71.00 94 GLN A O 1
ATOM 780 N N . LEU A 1 95 ? -2.942 15.594 -14.606 1.00 75.00 95 LEU A N 1
ATOM 781 C CA . LEU A 1 95 ? -1.513 15.596 -14.906 1.00 75.00 95 LEU A CA 1
ATOM 782 C C . LEU A 1 95 ? -1.026 17.057 -14.971 1.00 75.00 95 LEU A C 1
ATOM 784 O O . LEU A 1 95 ? -1.569 17.811 -15.789 1.00 75.00 95 LEU A O 1
ATOM 788 N N . PRO A 1 96 ? -0.027 17.466 -14.165 1.00 82.69 96 PRO A N 1
ATOM 789 C CA . PRO A 1 96 ? 0.584 18.784 -14.295 1.00 82.69 96 PRO A CA 1
ATOM 790 C C . PRO A 1 96 ? 1.126 18.951 -15.714 1.00 82.69 96 PRO A C 1
ATOM 792 O O . PRO A 1 96 ? 1.981 18.183 -16.161 1.00 82.69 96 PRO A O 1
ATOM 795 N N . LYS A 1 97 ? 0.589 19.917 -16.462 1.00 85.31 97 LYS A N 1
ATOM 796 C CA . LYS A 1 97 ? 0.913 20.086 -17.889 1.00 85.31 97 LYS A CA 1
ATOM 797 C C . LYS A 1 97 ? 2.368 20.500 -18.090 1.00 85.31 97 LYS A C 1
ATOM 799 O O . LYS A 1 97 ? 2.933 20.250 -19.147 1.00 85.31 97 LYS A O 1
ATOM 804 N N . GLU A 1 98 ? 2.974 21.083 -17.067 1.00 89.94 98 GLU A N 1
ATOM 805 C CA . GLU A 1 98 ? 4.376 21.475 -17.012 1.00 89.94 98 GLU A CA 1
ATOM 806 C C . GLU A 1 98 ? 5.299 20.259 -17.154 1.00 89.94 98 GLU A C 1
ATOM 808 O O . GLU A 1 98 ? 6.339 20.356 -17.796 1.00 89.94 98 GLU A O 1
ATOM 813 N N . LEU A 1 99 ? 4.895 19.088 -16.645 1.00 85.81 99 LEU A N 1
ATOM 814 C CA . LEU A 1 99 ? 5.666 17.853 -16.816 1.00 85.81 99 LEU A CA 1
ATOM 815 C C . LEU A 1 99 ? 5.715 17.403 -18.278 1.00 85.81 99 LEU A C 1
ATOM 817 O O . LEU A 1 99 ? 6.707 16.820 -18.698 1.00 85.81 99 LEU A O 1
ATOM 821 N N . LEU A 1 100 ? 4.691 17.720 -19.077 1.00 87.69 100 LEU A N 1
ATOM 822 C CA . LEU A 1 100 ? 4.693 17.425 -20.513 1.00 87.69 100 LEU A CA 1
ATOM 823 C C . LEU A 1 100 ? 5.630 18.343 -21.310 1.00 87.69 100 LEU A C 1
ATOM 825 O O . LEU A 1 100 ? 5.953 18.037 -22.458 1.00 87.69 100 LEU A O 1
ATOM 829 N N . ALA A 1 101 ? 6.080 19.454 -20.719 1.00 91.31 101 ALA A N 1
ATOM 830 C CA . ALA A 1 101 ? 7.101 20.301 -21.324 1.00 91.31 101 ALA A CA 1
ATOM 831 C C . ALA A 1 101 ? 8.507 19.683 -21.222 1.00 91.31 101 ALA A C 1
ATOM 833 O O . ALA A 1 101 ? 9.394 20.096 -21.966 1.00 91.31 101 ALA A O 1
ATOM 834 N N . ILE A 1 102 ? 8.709 18.700 -20.335 1.00 94.81 102 ILE A N 1
ATOM 835 C CA . ILE A 1 102 ? 9.973 17.977 -20.171 1.00 94.81 102 ILE A CA 1
ATOM 836 C C . ILE A 1 102 ? 10.034 16.869 -21.242 1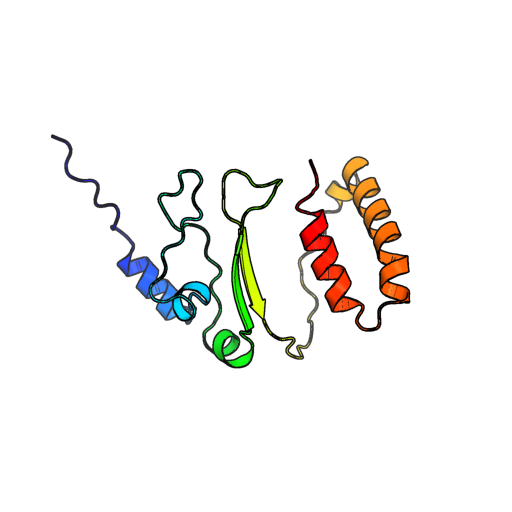.00 94.81 102 ILE A C 1
ATOM 838 O O . ILE A 1 102 ? 9.224 15.934 -21.189 1.00 94.81 102 ILE A O 1
ATOM 842 N N . PRO A 1 103 ? 10.952 16.943 -22.229 1.00 94.31 103 PRO A N 1
ATOM 843 C CA . PRO A 1 103 ? 11.005 15.979 -23.329 1.00 94.31 103 PRO A CA 1
ATOM 844 C C . PRO A 1 103 ? 11.192 14.538 -22.860 1.00 94.31 103 PRO A C 1
ATOM 846 O O . PRO A 1 103 ? 10.590 13.632 -23.427 1.00 94.31 103 PRO A O 1
ATOM 849 N N . GLU A 1 104 ? 11.987 14.321 -21.813 1.00 91.75 104 GLU A N 1
ATOM 850 C CA . GLU A 1 104 ? 12.246 13.009 -21.224 1.00 91.75 104 GLU A CA 1
ATOM 851 C C . GLU A 1 104 ? 10.949 12.371 -20.721 1.00 91.75 104 GLU A C 1
ATOM 853 O O . GLU A 1 104 ? 10.642 11.235 -21.077 1.00 91.75 104 GLU A O 1
ATOM 858 N N . VAL A 1 105 ? 10.135 13.127 -19.977 1.00 85.56 105 VAL A N 1
ATOM 859 C CA . VAL A 1 105 ? 8.843 12.659 -19.455 1.00 85.56 105 VAL A CA 1
ATOM 860 C C . VAL A 1 105 ? 7.903 12.300 -20.604 1.00 85.56 105 VAL A C 1
ATOM 862 O O . VAL A 1 105 ? 7.343 11.204 -20.637 1.00 85.56 105 VAL A O 1
ATOM 865 N N . THR A 1 106 ? 7.755 13.194 -21.582 1.00 90.56 106 THR A N 1
ATOM 866 C CA . THR A 1 106 ? 6.855 12.974 -22.721 1.00 90.56 106 THR A CA 1
ATOM 867 C C . THR A 1 106 ? 7.297 11.790 -23.581 1.00 90.56 106 THR A C 1
ATOM 869 O O . THR A 1 106 ? 6.467 10.965 -23.970 1.00 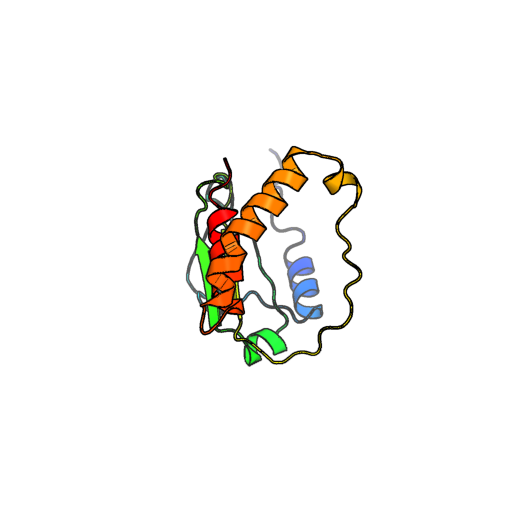90.56 106 THR A O 1
ATOM 872 N N . ASN A 1 107 ? 8.596 11.659 -23.854 1.00 92.00 107 ASN A N 1
ATOM 873 C CA . ASN A 1 107 ? 9.136 10.550 -24.634 1.00 92.00 107 ASN A CA 1
ATOM 874 C C . ASN 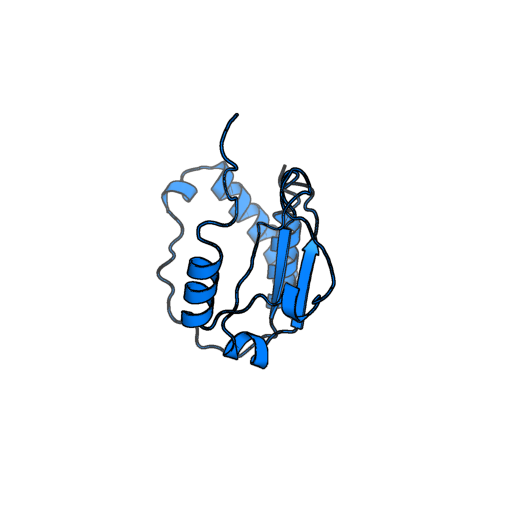A 1 107 ? 8.925 9.209 -23.928 1.00 92.00 107 ASN A C 1
ATOM 876 O O . ASN A 1 107 ? 8.504 8.254 -24.583 1.00 92.00 107 ASN A O 1
ATOM 880 N N . THR A 1 108 ? 9.140 9.152 -22.612 1.00 89.94 108 THR A N 1
ATOM 881 C CA . THR A 1 108 ? 8.891 7.951 -21.805 1.00 89.94 108 THR A CA 1
ATOM 882 C C . THR A 1 108 ? 7.416 7.561 -21.836 1.00 89.94 108 THR A C 1
ATOM 884 O O . THR A 1 108 ? 7.102 6.435 -22.218 1.00 89.94 108 THR A O 1
ATOM 887 N N . ILE A 1 109 ? 6.495 8.502 -21.580 1.00 86.94 109 ILE A N 1
ATOM 888 C CA . ILE A 1 109 ? 5.044 8.243 -21.639 1.00 86.94 109 ILE A CA 1
ATOM 889 C C . ILE A 1 109 ? 4.640 7.687 -23.013 1.00 86.94 109 ILE A C 1
ATOM 891 O O . ILE A 1 109 ? 3.891 6.712 -23.106 1.00 86.94 109 ILE A O 1
ATOM 895 N N . ILE A 1 110 ? 5.132 8.291 -24.100 1.00 89.94 110 ILE A N 1
ATOM 896 C CA . ILE A 1 110 ? 4.822 7.847 -25.466 1.00 89.94 110 ILE A CA 1
ATOM 897 C C . ILE A 1 110 ? 5.389 6.448 -25.731 1.00 89.94 110 ILE A C 1
ATOM 899 O O . ILE A 1 110 ? 4.706 5.621 -26.343 1.00 89.94 110 ILE A O 1
ATOM 903 N N . ALA A 1 111 ? 6.631 6.185 -25.322 1.00 89.31 111 ALA A N 1
ATOM 904 C CA . ALA A 1 111 ? 7.289 4.900 -25.525 1.00 89.31 111 ALA A CA 1
ATOM 905 C C . ALA A 1 111 ? 6.562 3.775 -24.774 1.00 89.31 111 ALA A C 1
ATOM 907 O O . ALA A 1 111 ? 6.231 2.752 -25.381 1.00 89.31 111 ALA A O 1
ATOM 908 N N . GLU A 1 112 ? 6.221 3.995 -23.504 1.00 84.12 112 GLU A N 1
ATOM 909 C CA . GLU A 1 112 ? 5.456 3.050 -22.689 1.00 84.12 112 GLU A CA 1
ATOM 910 C C . GLU A 1 112 ? 4.065 2.798 -23.275 1.00 84.12 112 GLU A C 1
ATOM 912 O O . GLU A 1 112 ? 3.668 1.648 -23.483 1.00 84.12 112 GLU A O 1
ATOM 917 N N . ALA A 1 113 ? 3.336 3.860 -23.638 1.00 83.88 113 ALA A N 1
ATOM 918 C CA . ALA A 1 113 ? 2.014 3.737 -24.246 1.00 83.88 113 ALA A CA 1
ATOM 919 C C . ALA A 1 113 ? 2.061 2.922 -25.550 1.00 83.88 113 ALA A C 1
ATOM 921 O O . ALA A 1 113 ? 1.223 2.040 -25.766 1.00 83.88 113 ALA A O 1
ATOM 922 N N . LYS A 1 114 ? 3.067 3.157 -26.405 1.00 87.88 114 LYS A N 1
ATOM 923 C CA . LYS A 1 114 ? 3.299 2.365 -27.625 1.00 87.88 114 LYS A CA 1
ATOM 924 C C . LYS A 1 114 ? 3.641 0.908 -27.313 1.00 87.88 114 LYS A C 1
ATOM 926 O O . LYS A 1 114 ? 3.195 0.030 -28.046 1.00 87.88 114 LYS A O 1
ATOM 931 N N . GLY A 1 115 ? 4.391 0.641 -26.246 1.00 83.94 115 GLY A N 1
ATOM 932 C CA . GLY A 1 115 ? 4.723 -0.713 -25.798 1.00 83.94 115 GLY A CA 1
ATOM 933 C C . GLY A 1 115 ? 3.533 -1.476 -25.204 1.00 83.94 115 GLY A C 1
ATOM 934 O O . GLY A 1 115 ? 3.462 -2.704 -25.317 1.00 83.94 115 GLY A O 1
ATOM 935 N N . LEU A 1 116 ? 2.579 -0.768 -24.597 1.00 80.19 116 LEU A N 1
ATOM 936 C CA . LEU A 1 116 ? 1.382 -1.344 -23.976 1.00 80.19 116 LEU A CA 1
ATOM 937 C C . LEU A 1 116 ? 0.245 -1.587 -24.974 1.00 80.19 116 LEU A C 1
ATOM 939 O O . LEU A 1 116 ? -0.482 -2.575 -24.849 1.00 80.19 116 LEU A O 1
ATOM 943 N N . LEU A 1 117 ? 0.093 -0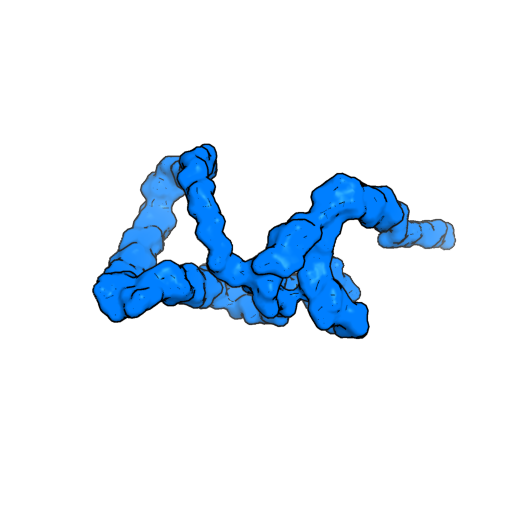.722 -25.980 1.00 82.62 117 LEU A N 1
ATOM 944 C CA . LEU A 1 117 ? -1.047 -0.747 -26.902 1.00 82.62 117 LEU A CA 1
ATOM 945 C C . LEU A 1 117 ? -1.235 -2.088 -27.651 1.00 82.62 117 LEU A C 1
ATOM 947 O O . LEU A 1 117 ? -2.377 -2.548 -27.739 1.00 82.62 117 LEU A O 1
ATOM 951 N N . PRO A 1 118 ? -0.185 -2.769 -28.158 1.00 83.50 118 PRO A N 1
ATOM 952 C CA . PRO A 1 118 ? -0.337 -4.075 -28.800 1.00 83.50 118 PRO A CA 1
ATOM 953 C C . PRO A 1 118 ? -0.803 -5.159 -27.824 1.00 83.50 118 PRO A C 1
ATOM 955 O O . PRO A 1 118 ? -1.644 -5.978 -28.182 1.00 83.50 118 PRO A O 1
ATOM 958 N N . VAL A 1 119 ? -0.304 -5.133 -26.583 1.00 77.56 119 VAL A N 1
ATOM 959 C CA . VAL A 1 119 ? -0.652 -6.102 -25.530 1.00 77.56 119 VAL A CA 1
ATOM 960 C C . VAL A 1 119 ? -2.111 -5.947 -25.116 1.00 77.56 119 VAL A C 1
ATOM 962 O O . VAL A 1 119 ? -2.820 -6.938 -24.954 1.00 77.56 119 VAL A O 1
ATOM 965 N N . LEU A 1 120 ? -2.579 -4.704 -24.990 1.00 74.19 120 LEU A N 1
ATOM 966 C CA . LEU A 1 120 ? -3.966 -4.394 -24.656 1.00 74.19 120 LEU A CA 1
ATOM 967 C C . LEU A 1 120 ? -4.955 -4.926 -25.695 1.00 74.19 120 LEU A C 1
ATOM 969 O O . LEU A 1 120 ? -5.986 -5.477 -25.324 1.00 74.19 120 LEU A O 1
ATOM 973 N N . ARG A 1 121 ? -4.632 -4.795 -26.986 1.00 79.56 121 ARG A N 1
ATOM 974 C CA . ARG A 1 121 ? -5.522 -5.192 -28.091 1.00 79.56 121 ARG A CA 1
ATOM 975 C C . ARG A 1 121 ? -5.785 -6.693 -28.169 1.00 79.56 121 ARG A C 1
ATOM 977 O O . ARG A 1 121 ? -6.819 -7.088 -28.691 1.00 79.56 121 ARG A O 1
ATOM 984 N N . VAL A 1 122 ? -4.853 -7.510 -27.687 1.00 81.44 122 VAL A N 1
ATOM 985 C CA . VAL A 1 122 ? -4.928 -8.978 -27.775 1.00 81.44 122 VAL A CA 1
ATOM 986 C C . VAL A 1 122 ? -5.196 -9.644 -26.426 1.00 81.44 122 VAL A C 1
ATOM 988 O O . VAL A 1 122 ? -5.346 -10.862 -26.360 1.00 81.44 122 VAL A O 1
ATOM 991 N N . SER A 1 123 ? -5.230 -8.874 -25.334 1.00 70.19 123 SER A N 1
ATOM 992 C CA . SER A 1 123 ? -5.423 -9.432 -24.000 1.00 70.19 123 SER A CA 1
ATOM 993 C C . SER A 1 123 ? -6.901 -9.757 -23.758 1.00 70.19 123 SER A C 1
ATOM 995 O O . SER A 1 123 ? -7.741 -8.872 -23.915 1.00 70.19 123 SER A O 1
ATOM 997 N N . PRO A 1 124 ? -7.233 -10.973 -23.286 1.00 68.00 124 PRO A N 1
ATOM 998 C CA . PRO A 1 124 ? -8.599 -11.320 -22.890 1.00 68.00 124 PRO A CA 1
ATOM 999 C C . PRO A 1 124 ? -9.065 -10.535 -21.655 1.00 68.00 124 PRO A C 1
ATOM 1001 O O . PRO A 1 124 ? -10.259 -10.380 -21.443 1.00 68.00 124 PRO A O 1
ATOM 1004 N N . ASN A 1 125 ? -8.120 -10.015 -20.862 1.00 64.69 125 ASN A N 1
ATOM 1005 C CA . ASN A 1 125 ? -8.360 -9.161 -19.701 1.00 64.69 125 ASN A CA 1
ATOM 1006 C C . ASN A 1 125 ? -7.391 -7.971 -19.758 1.00 64.69 125 ASN A C 1
ATOM 1008 O O . ASN A 1 125 ? -6.327 -8.013 -19.125 1.00 64.69 125 ASN A O 1
ATOM 1012 N N . PRO A 1 126 ? -7.690 -6.933 -20.559 1.00 58.56 126 PRO A N 1
ATOM 1013 C CA . PRO A 1 126 ? -6.775 -5.819 -20.784 1.00 58.56 126 PRO A CA 1
ATOM 1014 C C . PRO A 1 126 ? -6.386 -5.145 -19.465 1.00 58.56 126 PRO A C 1
ATOM 1016 O O . PRO A 1 126 ? -5.197 -5.056 -19.178 1.00 58.56 126 PRO A O 1
ATOM 1019 N N . GLY A 1 127 ? -7.355 -4.837 -18.593 1.00 52.97 127 GLY A N 1
ATOM 1020 C CA . GLY A 1 127 ? -7.122 -4.158 -17.311 1.00 52.97 127 GLY A CA 1
ATOM 1021 C C . GLY A 1 127 ? -6.060 -4.819 -16.422 1.00 52.97 127 GLY A C 1
ATOM 1022 O O . GLY A 1 127 ? -5.123 -4.152 -15.998 1.00 52.97 127 GLY A O 1
ATOM 1023 N N . VAL A 1 128 ? -6.133 -6.135 -16.205 1.00 55.84 128 VAL A N 1
ATOM 1024 C CA . VAL A 1 128 ? -5.260 -6.857 -15.255 1.00 55.84 128 VAL A CA 1
ATOM 1025 C C . VAL A 1 128 ? -3.790 -6.873 -15.696 1.00 55.84 128 VAL A C 1
ATOM 1027 O O . VAL A 1 128 ? -2.887 -6.772 -14.864 1.00 55.84 128 VAL A O 1
ATOM 1030 N N . LYS A 1 129 ? -3.518 -6.965 -17.006 1.00 52.78 129 LYS A N 1
ATOM 1031 C CA . LYS A 1 129 ? -2.136 -6.999 -17.516 1.00 52.78 129 LYS A CA 1
ATOM 1032 C C . LYS A 1 129 ? -1.507 -5.615 -17.662 1.00 52.78 129 LYS A C 1
ATOM 1034 O O . LYS A 1 129 ? -0.296 -5.522 -17.481 1.00 52.78 129 LYS A O 1
ATOM 1039 N N . THR A 1 130 ? -2.287 -4.562 -17.929 1.00 50.66 130 THR A N 1
ATOM 1040 C CA . THR A 1 130 ? -1.761 -3.182 -17.982 1.00 50.66 130 THR A CA 1
ATOM 1041 C C . THR A 1 130 ? -1.220 -2.741 -16.634 1.00 50.66 130 THR A C 1
ATOM 1043 O O . THR A 1 130 ? -0.064 -2.347 -16.559 1.00 50.66 130 THR A O 1
ATOM 1046 N N . TRP A 1 131 ? -2.011 -2.880 -15.565 1.00 47.88 131 TRP A N 1
ATOM 1047 C CA . TRP A 1 131 ? -1.579 -2.481 -14.226 1.00 47.88 131 TRP A CA 1
ATOM 1048 C C . TRP A 1 131 ? -0.419 -3.358 -13.747 1.00 47.88 131 TRP A C 1
ATOM 1050 O O . TRP A 1 131 ? 0.624 -2.841 -13.363 1.00 47.88 131 TRP A O 1
ATOM 1060 N N . GLY A 1 132 ? -0.523 -4.685 -13.887 1.00 50.41 132 GLY A N 1
ATOM 1061 C CA . GLY A 1 132 ? 0.548 -5.597 -13.476 1.00 50.41 132 GLY A CA 1
ATOM 1062 C C . GLY A 1 132 ? 1.867 -5.441 -14.248 1.00 50.41 132 GLY A C 1
ATOM 1063 O O . GLY A 1 132 ? 2.909 -5.830 -13.731 1.00 50.41 132 GLY A O 1
ATOM 1064 N N . ARG A 1 133 ? 1.860 -4.916 -15.483 1.00 50.59 133 ARG A N 1
ATOM 1065 C CA . ARG A 1 133 ? 3.082 -4.609 -16.249 1.00 50.59 133 ARG A CA 1
ATOM 1066 C C . ARG A 1 133 ? 3.644 -3.236 -15.886 1.00 50.59 133 ARG A C 1
ATOM 1068 O O . ARG A 1 133 ? 4.833 -3.171 -15.612 1.00 50.59 133 ARG A O 1
ATOM 1075 N N . LEU A 1 134 ? 2.801 -2.207 -15.774 1.00 48.09 134 LEU A N 1
ATOM 1076 C CA . LEU A 1 134 ? 3.221 -0.870 -15.342 1.00 48.09 134 LEU A CA 1
ATOM 1077 C C . LEU A 1 134 ? 3.867 -0.911 -13.946 1.00 48.09 134 LEU A C 1
ATOM 1079 O O . LEU A 1 134 ? 4.939 -0.362 -13.749 1.00 48.09 134 LEU A O 1
ATOM 1083 N N . PHE A 1 135 ? 3.289 -1.658 -12.996 1.00 48.84 135 PHE A N 1
ATOM 1084 C CA . PHE A 1 135 ? 3.875 -1.836 -11.659 1.00 48.84 135 PHE A CA 1
ATOM 1085 C C . PHE A 1 135 ? 5.177 -2.652 -11.652 1.00 48.84 135 PHE A C 1
ATOM 1087 O O . PHE A 1 135 ? 5.975 -2.507 -10.733 1.00 48.84 135 PHE A O 1
ATOM 1094 N N . ARG A 1 136 ? 5.404 -3.512 -12.656 1.00 48.06 136 ARG A N 1
ATOM 1095 C CA . ARG A 1 136 ? 6.678 -4.232 -12.820 1.00 48.06 136 ARG A CA 1
ATOM 1096 C C . ARG A 1 136 ? 7.735 -3.387 -13.527 1.00 48.06 136 ARG A C 1
ATOM 1098 O O . ARG A 1 136 ? 8.908 -3.561 -13.238 1.00 48.06 136 ARG A O 1
ATOM 1105 N N . GLU A 1 137 ? 7.347 -2.511 -14.449 1.00 43.47 137 GLU A N 1
ATOM 1106 C CA . GLU A 1 137 ? 8.266 -1.662 -15.220 1.00 43.47 137 GLU A CA 1
ATOM 1107 C C . GLU A 1 137 ? 8.654 -0.387 -14.451 1.00 43.47 137 GLU A C 1
ATOM 1109 O O . GLU A 1 137 ? 9.817 -0.018 -14.487 1.00 43.47 137 GLU A O 1
ATOM 1114 N N . LEU A 1 138 ? 7.772 0.182 -13.619 1.00 43.19 138 LEU A N 1
ATOM 1115 C CA . LEU A 1 138 ? 8.113 1.233 -12.637 1.00 43.19 138 LEU A CA 1
ATOM 1116 C C . LEU A 1 138 ? 8.996 0.737 -11.468 1.00 43.19 138 LEU A C 1
ATOM 1118 O O . LEU A 1 138 ? 9.327 1.513 -10.577 1.00 43.19 138 LEU A O 1
ATOM 1122 N N . GLY A 1 139 ? 9.308 -0.563 -11.442 1.00 36.22 139 GLY A N 1
ATOM 1123 C CA . GLY A 1 139 ? 10.335 -1.178 -10.597 1.00 36.22 139 GLY A CA 1
ATOM 1124 C C . GLY A 1 139 ? 11.582 -1.616 -11.380 1.00 36.22 139 GLY A C 1
ATOM 1125 O O . GLY A 1 139 ? 12.347 -2.424 -10.855 1.00 36.22 139 GLY A O 1
ATOM 1126 N N . ASN A 1 140 ? 11.724 -1.149 -12.631 1.00 34.22 140 ASN A N 1
ATOM 1127 C CA . ASN A 1 140 ? 12.879 -1.343 -13.509 1.00 34.22 140 ASN A CA 1
ATOM 1128 C C . ASN A 1 140 ? 13.311 -0.043 -14.235 1.00 34.22 140 ASN A C 1
ATOM 1130 O O . ASN A 1 140 ? 13.914 -0.132 -15.308 1.00 34.22 140 ASN A O 1
ATOM 1134 N N . TYR A 1 141 ? 12.985 1.145 -13.716 1.00 33.28 141 TYR A N 1
ATOM 1135 C CA . TYR A 1 141 ? 13.507 2.400 -14.277 1.00 33.28 141 TYR A CA 1
ATOM 1136 C C . TYR A 1 141 ? 14.671 2.884 -13.399 1.00 33.28 141 TYR A C 1
ATOM 1138 O O . TYR A 1 141 ? 14.460 3.292 -12.259 1.00 33.28 141 TYR A O 1
ATOM 1146 N N . GLU A 1 142 ? 15.881 2.761 -13.963 1.00 36.28 142 GLU A N 1
ATOM 1147 C CA . GLU A 1 142 ? 17.201 3.118 -13.404 1.00 36.28 142 GLU A CA 1
ATOM 1148 C C . GLU A 1 142 ? 17.285 4.506 -12.747 1.00 36.28 142 GLU A C 1
ATOM 1150 O O . GLU A 1 142 ? 16.716 5.477 -13.301 1.00 36.28 142 GLU A O 1
#

InterPro domains:
  IPR036691 Endonuclease/exonuclease/phosphatase superfamily [G3DSA:3.60.10.10] (2-81)
  IPR036691 Endonuclease/exonuclease/phosphatase superfamily [SSF56219] (11-61)

Organism: NCBI:txid120398

pLDDT: mean 80.6, std 18.02, range [33.28, 97.44]

Radius of gyration: 19.8 Å; chains: 1; bounding box: 41×35×61 Å

Sequence (142 aa):
MDPASSHHTGREECMAWLNNLGVVDPWRIHHSQDRVFSSPKGKYRLDYILVDEPLMRASYHDASYFRSVDIKEHMCHMVTLQATPHTTERSYWQLPKELLAIPEVTNTIIAEAKGLLPVLRVSPNPGVKTWGRLFRELGNYE

Foldseek 3Di:
DDDDPPPCVCVVVVVVVCVVVQKDFLQCVVVVPDDFAFAQVRPHNDDTDIDHPVQCVPWWDDKDWADFPQDNGGTDIDTDTHDDDDDDDDDPDDDPVVLCVPVVSVVVVVVLCVVLVVVLVPDPCNVVVNVVVVVNVVSVDD